Protein AF-A0A9P5NEJ3-F1 (afdb_monomer_lite)

Foldseek 3Di:
DQAPPAAKFKWDWDFPQDDVPATWIKIFIAGPVLDGPDIDTDSDDPCPPLQFNWDDPVTDGQWGQRPPPRQIWGKDDDPSGDARVPTGGRIGTHRPDD

Secondary structure (DSSP, 8-state):
--STT-SEEE---EEEEEETTEEEEEEEEEETTS-EEEEEEESS-TTTSSSEEEPSSSP-EEEEE-TTT--EEEEE--TT--EETTEE--EEEE----

pLDDT: mean 93.22, std 7.19, range [44.91, 97.88]

Structure (mmCIF, N/CA/C/O backbone):
data_AF-A0A9P5NEJ3-F1
#
_entry.id   AF-A0A9P5NEJ3-F1
#
loop_
_atom_site.group_PDB
_atom_site.id
_atom_site.type_symbol
_atom_site.label_atom_id
_atom_site.label_alt_id
_atom_site.label_comp_id
_atom_site.label_asym_id
_atom_site.label_entity_id
_atom_site.label_seq_id
_atom_site.pdbx_PDB_ins_code
_atom_site.Cartn_x
_atom_site.Cartn_y
_atom_site.Cartn_z
_atom_site.occupancy
_atom_site.B_iso_or_equiv
_atom_site.auth_seq_id
_atom_site.auth_comp_id
_atom_site.auth_asym_id
_atom_site.auth_atom_id
_atom_site.pdbx_PDB_model_num
ATOM 1 N N . SER A 1 1 ? 7.021 -0.737 -16.011 1.00 77.25 1 SER A N 1
ATOM 2 C CA . SER A 1 1 ? 7.547 -1.188 -14.723 1.00 77.25 1 SER A CA 1
ATOM 3 C C . SER A 1 1 ? 7.425 -0.057 -13.732 1.00 77.25 1 SER A C 1
ATOM 5 O O . SER A 1 1 ? 7.838 1.053 -14.057 1.00 77.25 1 SER A O 1
ATOM 7 N N . ILE A 1 2 ? 6.805 -0.321 -12.583 1.00 88.94 2 ILE A N 1
ATOM 8 C CA . ILE A 1 2 ? 6.649 0.651 -11.487 1.00 88.94 2 ILE A CA 1
ATOM 9 C C . ILE A 1 2 ? 7.725 0.518 -10.424 1.00 88.94 2 ILE A C 1
ATOM 11 O O . ILE A 1 2 ? 7.959 1.460 -9.679 1.00 88.94 2 ILE A O 1
ATOM 15 N N . CYS A 1 3 ? 8.352 -0.650 -10.345 1.00 91.44 3 CYS A N 1
ATOM 16 C CA . CYS A 1 3 ? 9.413 -0.947 -9.402 1.00 91.44 3 CYS A CA 1
ATOM 17 C C . CYS A 1 3 ? 10.421 -1.870 -10.096 1.00 91.44 3 CYS A C 1
ATOM 19 O O . CYS A 1 3 ? 10.357 -3.093 -9.926 1.00 91.44 3 CYS A O 1
ATOM 21 N N . PRO A 1 4 ? 11.340 -1.317 -10.908 1.00 89.19 4 PRO A N 1
ATOM 22 C CA . PRO A 1 4 ? 12.286 -2.122 -11.670 1.00 89.19 4 PRO A CA 1
ATOM 23 C C . PRO A 1 4 ? 13.109 -3.052 -10.765 1.00 89.19 4 PRO A C 1
ATOM 25 O O . PRO A 1 4 ? 13.823 -2.599 -9.876 1.00 89.19 4 PRO A O 1
ATOM 28 N N . GLY A 1 5 ? 13.016 -4.367 -10.987 1.00 87.88 5 GLY A N 1
ATOM 29 C CA . GLY A 1 5 ? 13.736 -5.374 -10.191 1.00 87.88 5 GLY A CA 1
ATOM 30 C C . GLY A 1 5 ? 13.045 -5.810 -8.891 1.00 87.88 5 GLY A C 1
ATOM 31 O O . GLY A 1 5 ? 13.665 -6.509 -8.085 1.00 87.88 5 GLY A O 1
ATOM 32 N N . TYR A 1 6 ? 11.780 -5.435 -8.691 1.00 92.56 6 TYR A N 1
ATOM 33 C CA . TYR A 1 6 ? 10.937 -5.856 -7.569 1.00 92.56 6 TYR A CA 1
ATOM 34 C C . TYR A 1 6 ? 9.712 -6.621 -8.072 1.00 92.56 6 TYR A C 1
ATOM 36 O O . TYR A 1 6 ? 9.453 -6.700 -9.271 1.00 92.56 6 TYR A O 1
ATOM 44 N N . ASN A 1 7 ? 8.962 -7.205 -7.139 1.00 94.06 7 ASN A N 1
ATOM 45 C CA . ASN A 1 7 ? 7.745 -7.949 -7.451 1.00 94.06 7 ASN A CA 1
ATOM 46 C C . ASN A 1 7 ? 6.503 -7.059 -7.386 1.00 94.06 7 ASN A C 1
ATOM 48 O O . ASN A 1 7 ? 5.608 -7.210 -8.213 1.00 94.06 7 ASN A O 1
ATOM 52 N N . TYR A 1 8 ? 6.461 -6.151 -6.407 1.00 96.38 8 TYR A N 1
ATOM 53 C CA . TYR A 1 8 ? 5.290 -5.330 -6.119 1.00 96.38 8 TYR A CA 1
ATOM 54 C C . TYR A 1 8 ? 5.669 -3.900 -5.739 1.00 96.38 8 TYR A C 1
ATOM 56 O O . TYR A 1 8 ? 6.793 -3.642 -5.304 1.00 96.38 8 TYR A O 1
ATOM 64 N N . GLY A 1 9 ? 4.707 -2.988 -5.843 1.00 97.06 9 GLY A N 1
ATOM 65 C CA . GLY A 1 9 ? 4.765 -1.644 -5.271 1.00 97.06 9 GLY A CA 1
ATOM 66 C C . GLY A 1 9 ? 3.589 -1.400 -4.328 1.00 97.06 9 GLY A C 1
ATOM 67 O O . GLY A 1 9 ? 2.479 -1.841 -4.609 1.00 97.06 9 GLY A O 1
ATOM 68 N N . ILE A 1 10 ? 3.812 -0.692 -3.219 1.00 97.81 10 ILE A N 1
ATOM 69 C CA . ILE A 1 10 ? 2.733 -0.241 -2.326 1.00 97.81 10 ILE A CA 1
ATOM 70 C C . ILE A 1 10 ? 2.434 1.224 -2.635 1.00 97.81 10 ILE A C 1
ATOM 72 O O . ILE A 1 10 ? 3.337 2.063 -2.581 1.00 97.81 10 ILE A O 1
ATOM 76 N N . GLY A 1 11 ? 1.175 1.526 -2.943 1.00 96.81 11 GLY A N 1
ATOM 77 C CA . GLY A 1 11 ? 0.690 2.885 -3.179 1.00 96.81 11 GLY A CA 1
ATOM 78 C C . GLY A 1 11 ? 0.714 3.772 -1.934 1.00 96.81 11 GLY A C 1
ATOM 79 O O . GLY A 1 11 ? 1.058 3.346 -0.826 1.00 96.81 11 GLY A O 1
ATOM 80 N N . ASN A 1 12 ? 0.364 5.039 -2.111 1.00 95.25 12 ASN A N 1
ATOM 81 C CA . ASN A 1 12 ? 0.153 5.964 -1.006 1.00 95.25 12 ASN A CA 1
ATOM 82 C C . ASN A 1 12 ? -1.208 5.733 -0.339 1.00 95.25 12 ASN A C 1
ATOM 84 O O . ASN A 1 12 ? -2.058 4.989 -0.825 1.00 95.25 12 ASN A O 1
ATOM 88 N N . VAL A 1 13 ? -1.414 6.381 0.810 1.00 95.50 13 VAL A N 1
ATOM 89 C CA . VAL A 1 13 ? -2.714 6.339 1.485 1.00 95.50 13 VAL A CA 1
ATOM 90 C C . VAL A 1 13 ? -3.789 7.006 0.625 1.00 95.50 13 VAL A C 1
ATOM 92 O O . VAL A 1 13 ? -3.658 8.164 0.225 1.00 95.50 13 VAL A O 1
ATOM 95 N N . ILE A 1 14 ? -4.887 6.291 0.401 1.00 96.00 14 ILE A N 1
ATOM 96 C CA . ILE A 1 14 ? -6.093 6.799 -0.246 1.00 96.00 14 ILE A CA 1
ATOM 97 C C . ILE A 1 14 ? -7.167 6.958 0.829 1.00 96.00 14 ILE A C 1
ATOM 99 O O . ILE A 1 14 ? -7.518 6.009 1.528 1.00 96.00 14 ILE A O 1
ATOM 103 N N . ARG A 1 15 ? -7.690 8.175 0.987 1.00 95.38 15 ARG A N 1
ATOM 104 C CA . ARG A 1 15 ? -8.769 8.459 1.94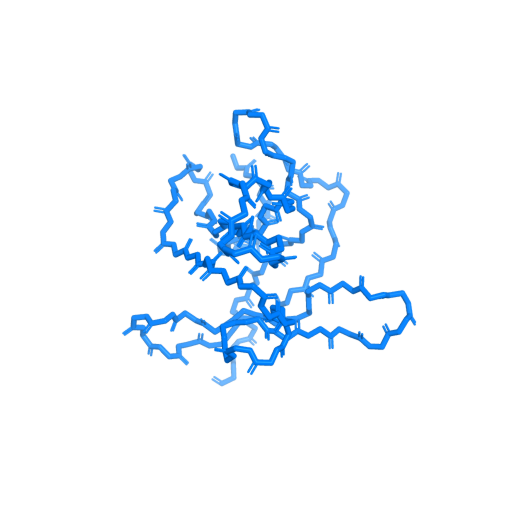2 1.00 95.38 15 ARG A CA 1
ATOM 105 C C . ARG A 1 15 ? -10.111 8.118 1.302 1.00 95.38 15 ARG A C 1
ATOM 107 O O . ARG A 1 15 ? -10.520 8.795 0.366 1.00 95.38 15 ARG A O 1
ATOM 114 N N . GLU A 1 16 ? -10.796 7.106 1.828 1.00 95.00 16 GLU A N 1
ATOM 115 C CA . GLU A 1 16 ? -12.068 6.608 1.272 1.00 95.00 16 GLU A CA 1
ATOM 116 C C . GLU A 1 16 ? -13.306 7.233 1.933 1.00 95.00 16 GLU A C 1
ATOM 118 O O . GLU A 1 16 ? -14.418 7.103 1.432 1.00 95.00 16 GLU A O 1
ATOM 123 N N . GLY A 1 17 ? -13.124 7.924 3.059 1.00 93.81 17 GLY A N 1
ATOM 124 C CA . GLY A 1 17 ? -14.203 8.574 3.803 1.00 93.81 17 GLY A CA 1
ATOM 125 C C . GLY A 1 17 ? -14.112 8.275 5.291 1.00 93.81 17 GLY A C 1
ATOM 126 O O . GLY A 1 17 ? -13.019 8.094 5.824 1.00 93.81 17 GLY A O 1
ATOM 127 N N . THR A 1 18 ? -15.249 8.218 5.975 1.00 95.12 18 THR A N 1
ATOM 128 C CA . THR A 1 18 ? -15.301 7.919 7.408 1.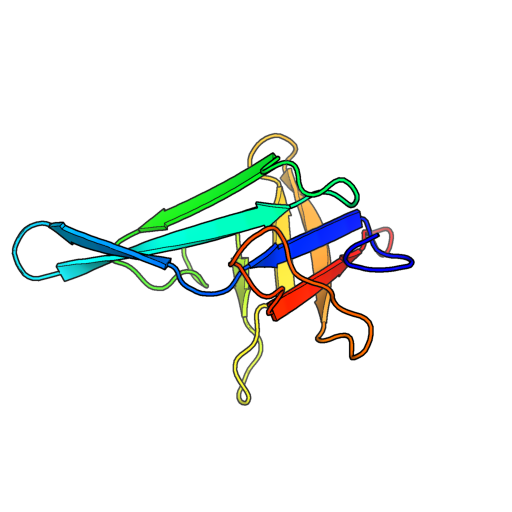00 95.12 18 THR A CA 1
ATOM 129 C C . THR A 1 18 ? -16.285 6.797 7.705 1.00 95.12 18 THR A C 1
ATOM 131 O O . THR A 1 18 ? -17.305 6.648 7.034 1.00 95.12 18 THR A O 1
ATOM 134 N N . THR A 1 19 ? -15.986 6.010 8.735 1.00 91.81 19 THR A N 1
ATOM 135 C CA . THR A 1 19 ? -16.943 5.085 9.352 1.00 91.81 19 THR A CA 1
ATOM 136 C C . THR A 1 19 ? -17.146 5.513 10.800 1.00 91.81 19 THR A C 1
ATOM 138 O O . THR A 1 19 ? -16.219 5.525 11.614 1.00 91.81 19 THR A O 1
ATOM 141 N N . GLY A 1 20 ? -18.347 6.014 11.099 1.00 91.38 20 GLY A N 1
ATOM 142 C CA . GLY A 1 20 ? -18.577 6.797 12.311 1.00 91.38 20 GLY A CA 1
ATOM 143 C C . GLY A 1 20 ? -17.618 7.992 12.386 1.00 91.38 20 GLY A C 1
ATOM 144 O O . GLY A 1 20 ? -17.594 8.830 11.485 1.00 91.38 20 GLY A O 1
ATOM 145 N N . ASN A 1 21 ? -16.807 8.035 13.446 1.00 92.56 21 ASN A N 1
ATOM 146 C CA . ASN A 1 21 ? -15.834 9.105 13.693 1.00 92.56 21 ASN A CA 1
ATOM 147 C C . ASN A 1 21 ? -14.404 8.760 13.231 1.00 92.56 21 ASN A C 1
ATOM 149 O O . ASN A 1 21 ? -13.499 9.569 13.427 1.00 92.56 21 ASN A O 1
ATOM 153 N N . ALA A 1 22 ? -14.176 7.572 12.663 1.00 93.88 22 ALA A N 1
ATOM 154 C CA . ALA A 1 22 ? -12.850 7.124 12.245 1.00 93.88 22 ALA A CA 1
ATOM 155 C C . ALA A 1 22 ? -12.636 7.332 10.739 1.00 93.88 22 ALA A C 1
ATOM 157 O O . ALA A 1 22 ? -13.536 7.081 9.933 1.00 93.88 22 ALA A O 1
ATOM 158 N N . GLN A 1 23 ? -11.434 7.772 10.356 1.00 96.12 23 GLN A N 1
ATOM 159 C CA . GLN A 1 23 ? -11.030 7.886 8.954 1.00 96.12 23 GLN A CA 1
ATOM 160 C C . GLN A 1 23 ? -10.789 6.491 8.375 1.00 96.12 23 GLN A C 1
ATOM 162 O O . GLN A 1 23 ? -9.951 5.748 8.878 1.00 96.12 23 GLN A O 1
ATOM 167 N N . LEU A 1 24 ? -11.478 6.170 7.284 1.00 96.81 24 LEU A N 1
ATOM 168 C CA . LEU A 1 24 ? -11.252 4.951 6.522 1.00 96.81 24 LEU A CA 1
ATOM 169 C C . LEU A 1 24 ? -10.164 5.207 5.475 1.00 96.81 24 LEU A C 1
ATOM 171 O O . LEU A 1 24 ? -10.287 6.117 4.645 1.00 96.81 24 LEU A O 1
ATOM 175 N N . ASN A 1 25 ? -9.092 4.425 5.532 1.00 97.12 25 ASN A N 1
ATOM 176 C CA . ASN A 1 25 ? -7.937 4.557 4.654 1.00 97.12 25 ASN A CA 1
ATOM 177 C C . ASN A 1 25 ? -7.722 3.269 3.861 1.00 97.12 25 ASN A C 1
ATOM 179 O O . ASN A 1 25 ? -7.837 2.172 4.411 1.00 97.12 25 ASN A O 1
ATOM 183 N N . ARG A 1 26 ? -7.378 3.415 2.578 1.00 96.62 26 ARG A N 1
ATOM 184 C CA . ARG A 1 26 ? -6.972 2.321 1.697 1.00 96.62 26 ARG A CA 1
ATOM 185 C C . ARG A 1 26 ? -5.508 2.453 1.297 1.00 96.62 26 ARG A C 1
ATOM 187 O O . ARG A 1 26 ? -5.044 3.550 0.998 1.00 96.62 26 ARG A O 1
ATOM 194 N N . TRP A 1 27 ? -4.826 1.322 1.206 1.00 97.69 27 TRP A N 1
ATOM 195 C CA . TRP A 1 27 ? -3.548 1.174 0.515 1.00 97.69 27 TRP A CA 1
ATOM 196 C C . TRP A 1 27 ? -3.663 0.033 -0.483 1.00 97.69 27 TRP A C 1
ATOM 198 O O . TRP A 1 27 ? -4.156 -1.040 -0.140 1.00 97.69 27 TRP A O 1
ATOM 208 N N . ASN A 1 28 ? -3.195 0.266 -1.702 1.00 97.88 28 ASN A N 1
ATOM 209 C CA . ASN A 1 28 ? -3.182 -0.738 -2.757 1.00 97.88 28 ASN A CA 1
ATOM 210 C C . ASN A 1 28 ? -1.777 -1.325 -2.910 1.00 97.88 28 ASN A C 1
ATOM 212 O O . ASN A 1 28 ? -0.777 -0.612 -2.784 1.00 97.88 28 ASN A O 1
ATOM 216 N N . VAL A 1 29 ? -1.714 -2.613 -3.233 1.00 97.69 29 VAL A N 1
ATOM 217 C CA . VAL A 1 29 ? -0.498 -3.290 -3.679 1.00 97.69 29 VAL A CA 1
ATOM 218 C C . VAL A 1 29 ? -0.634 -3.564 -5.167 1.00 97.69 29 VAL A C 1
ATOM 220 O O . VAL A 1 29 ? -1.612 -4.169 -5.608 1.00 97.69 29 VAL A O 1
ATOM 223 N N . TYR A 1 30 ? 0.354 -3.118 -5.932 1.00 97.62 30 TYR A N 1
ATOM 224 C CA . TYR A 1 30 ? 0.384 -3.224 -7.381 1.00 97.62 30 TYR A CA 1
ATOM 225 C C . TYR A 1 30 ? 1.440 -4.222 -7.838 1.00 97.62 30 TYR A C 1
ATOM 227 O O . TYR A 1 30 ? 2.524 -4.292 -7.255 1.00 97.62 30 TYR A O 1
ATOM 235 N N . ASP A 1 31 ? 1.148 -4.959 -8.906 1.00 94.31 31 ASP A N 1
ATOM 236 C CA . ASP A 1 31 ? 2.176 -5.649 -9.687 1.00 94.31 31 ASP A CA 1
ATOM 237 C C . ASP A 1 31 ? 2.901 -4.688 -10.649 1.00 94.31 31 ASP A C 1
ATOM 239 O O . ASP A 1 31 ? 2.557 -3.511 -10.778 1.00 94.31 31 ASP A O 1
ATOM 243 N N . ASP A 1 32 ? 3.908 -5.193 -11.367 1.00 89.56 32 ASP A N 1
ATOM 244 C CA . ASP A 1 32 ? 4.708 -4.366 -12.279 1.00 89.56 32 ASP A CA 1
ATOM 245 C C . ASP A 1 32 ? 3.928 -3.806 -13.492 1.00 89.56 32 ASP A C 1
ATOM 247 O O . ASP A 1 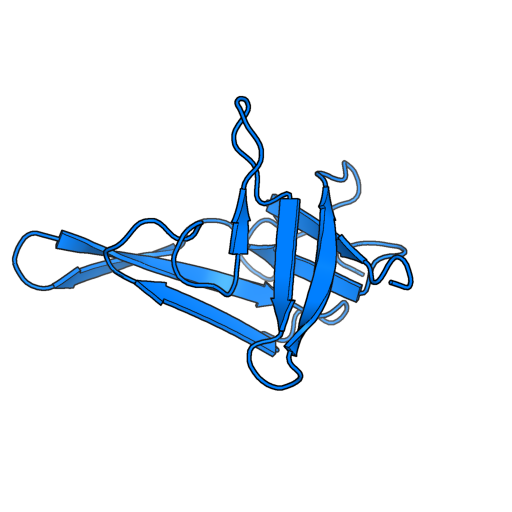32 ? 4.406 -2.902 -14.187 1.00 89.56 32 ASP A O 1
ATOM 251 N N . SER A 1 33 ? 2.719 -4.327 -13.728 1.00 91.44 33 SER A N 1
ATOM 252 C CA . SER A 1 33 ? 1.789 -3.906 -14.781 1.00 91.44 33 SER A CA 1
ATOM 253 C C . SER A 1 33 ? 0.709 -2.942 -14.273 1.00 91.44 33 SER A C 1
ATOM 255 O O . SER A 1 33 ? -0.232 -2.650 -15.008 1.00 91.44 33 SER A O 1
ATOM 257 N N . CYS A 1 34 ? 0.845 -2.417 -13.050 1.00 93.88 34 CYS A N 1
ATOM 258 C CA . CYS A 1 34 ? -0.137 -1.553 -12.391 1.00 93.88 34 CYS A CA 1
ATOM 259 C C . CYS A 1 34 ? -1.500 -2.198 -12.111 1.00 93.88 34 CYS A C 1
ATOM 261 O O . CYS A 1 34 ? -2.480 -1.485 -11.875 1.00 93.88 34 CYS A O 1
ATOM 263 N N . ASN A 1 35 ? -1.586 -3.527 -12.066 1.00 95.75 35 ASN A N 1
ATOM 264 C CA . ASN A 1 35 ? -2.792 -4.179 -11.572 1.00 95.75 35 ASN A CA 1
ATOM 265 C C . ASN A 1 35 ? -2.785 -4.156 -10.046 1.00 95.75 35 ASN A C 1
ATOM 267 O O . ASN A 1 35 ? -1.776 -4.490 -9.428 1.00 95.75 35 ASN A O 1
ATOM 271 N N . ILE A 1 36 ? -3.919 -3.806 -9.438 1.00 96.81 36 ILE A N 1
ATOM 272 C CA . ILE A 1 36 ? -4.114 -3.981 -7.996 1.00 96.81 36 ILE A CA 1
ATOM 273 C C . ILE A 1 36 ? -4.255 -5.480 -7.737 1.00 96.81 36 ILE A C 1
ATOM 275 O O . ILE A 1 36 ? -5.197 -6.107 -8.221 1.00 96.81 36 ILE A O 1
ATOM 279 N N . VAL A 1 37 ? -3.314 -6.045 -6.990 1.00 96.88 37 VAL A N 1
ATOM 280 C CA . VAL A 1 37 ? -3.251 -7.485 -6.693 1.00 96.88 37 VAL A CA 1
ATOM 281 C C . VAL A 1 37 ? -3.564 -7.807 -5.237 1.00 96.88 37 VAL A C 1
ATOM 283 O O . VAL A 1 37 ? -3.901 -8.944 -4.930 1.00 96.88 37 VAL A O 1
ATOM 286 N N . ASP A 1 38 ? -3.452 -6.821 -4.351 1.00 97.38 38 ASP A N 1
ATOM 287 C CA . ASP A 1 38 ? -3.788 -6.924 -2.931 1.00 97.38 38 ASP A CA 1
ATOM 288 C C . ASP A 1 38 ? -4.023 -5.512 -2.368 1.00 97.38 38 ASP A C 1
ATOM 290 O O . ASP A 1 38 ? -3.830 -4.506 -3.063 1.00 97.38 38 ASP A O 1
ATOM 294 N N . GLY A 1 39 ? -4.425 -5.406 -1.108 1.00 96.44 39 GLY A N 1
ATOM 295 C CA . GLY A 1 39 ? -4.583 -4.121 -0.448 1.00 96.44 39 GLY A CA 1
ATOM 296 C C . GLY A 1 39 ? -5.159 -4.224 0.953 1.00 96.44 39 GLY A C 1
ATOM 297 O O . GLY A 1 39 ? -5.598 -5.276 1.407 1.00 96.44 39 GLY A O 1
ATOM 298 N N . LEU A 1 40 ? -5.177 -3.085 1.636 1.00 97.44 40 LEU A N 1
ATOM 299 C CA . LEU A 1 40 ? -5.737 -2.950 2.972 1.00 97.44 40 LEU A CA 1
ATOM 300 C C . LEU A 1 40 ? -6.718 -1.791 2.996 1.00 97.44 40 LEU A C 1
ATOM 302 O O . LEU A 1 40 ? -6.360 -0.687 2.597 1.00 97.44 40 LEU A O 1
ATOM 306 N N . LEU A 1 41 ? -7.916 -2.035 3.517 1.00 96.81 41 LEU A N 1
ATOM 307 C CA . LEU A 1 41 ? -8.905 -1.018 3.849 1.00 96.81 41 LEU A CA 1
ATOM 308 C C . LEU A 1 41 ? -9.163 -1.099 5.354 1.00 96.81 41 LEU A C 1
ATOM 310 O O . LEU A 1 41 ? -9.700 -2.098 5.822 1.00 96.81 41 LEU A O 1
ATOM 314 N N . THR A 1 42 ? -8.762 -0.082 6.113 1.00 96.44 42 THR A N 1
ATOM 315 C CA . THR A 1 42 ? -8.863 -0.114 7.579 1.00 96.44 42 THR A CA 1
ATOM 316 C C . THR A 1 42 ? -9.046 1.283 8.174 1.00 96.44 42 THR A C 1
ATOM 318 O O . THR A 1 42 ? -8.722 2.299 7.549 1.00 96.44 42 THR A O 1
ATOM 321 N N . THR A 1 43 ? -9.588 1.329 9.389 1.00 96.81 43 THR A N 1
ATOM 322 C CA . THR A 1 43 ? -9.564 2.504 10.276 1.00 96.81 43 THR A CA 1
ATOM 323 C C . THR A 1 43 ? -8.367 2.505 11.215 1.00 96.81 43 THR A C 1
ATOM 325 O O . THR A 1 43 ? -8.095 3.520 11.854 1.00 96.81 43 THR A O 1
ATOM 328 N N . GLU A 1 44 ? -7.667 1.376 11.303 1.00 95.62 44 GLU A N 1
ATOM 329 C CA . GLU A 1 44 ? -6.606 1.129 12.268 1.00 95.62 44 GLU A CA 1
ATOM 330 C C . GLU A 1 44 ? -5.217 1.420 11.686 1.00 95.62 44 GLU A C 1
ATOM 332 O O . GLU A 1 44 ? -5.051 1.914 10.566 1.00 95.62 44 GLU A O 1
ATOM 337 N N . ASN A 1 45 ? -4.182 1.133 12.477 1.00 93.75 45 ASN A N 1
ATOM 338 C CA . ASN A 1 45 ? -2.804 1.267 12.035 1.00 93.75 45 ASN A CA 1
ATOM 339 C C . ASN A 1 45 ? -2.466 0.185 10.986 1.00 93.75 45 ASN A C 1
ATOM 341 O O . ASN A 1 45 ? -2.422 -0.996 11.332 1.00 93.75 45 ASN A O 1
ATOM 345 N N . PRO A 1 46 ? -2.120 0.553 9.737 1.00 95.12 46 PRO A N 1
ATOM 346 C CA . PRO A 1 46 ? -1.848 -0.422 8.681 1.00 95.12 46 PRO A CA 1
ATOM 347 C C . PRO A 1 46 ? -0.672 -1.361 8.993 1.00 95.12 46 PRO A C 1
ATOM 349 O O . PRO A 1 46 ? -0.600 -2.463 8.456 1.00 95.12 46 PRO A O 1
ATOM 352 N N . CYS A 1 47 ? 0.237 -0.953 9.882 1.00 95.00 47 CYS A N 1
ATOM 353 C CA . CYS A 1 47 ? 1.412 -1.723 10.287 1.00 95.00 47 CYS A CA 1
ATOM 354 C C . CYS A 1 47 ? 1.093 -2.914 11.211 1.00 95.00 47 CYS A C 1
ATOM 356 O O . CYS A 1 47 ? 1.978 -3.730 11.476 1.00 95.00 47 CYS A O 1
ATOM 358 N N . THR A 1 48 ? -0.124 -2.984 11.767 1.00 93.38 48 THR A N 1
ATOM 359 C CA . THR A 1 48 ? -0.530 -4.016 12.739 1.00 93.38 48 THR A CA 1
ATOM 360 C C . THR A 1 48 ? -1.600 -4.970 12.214 1.00 93.38 48 THR A C 1
ATOM 362 O O . THR A 1 48 ? -1.870 -5.976 12.858 1.00 93.38 48 THR A O 1
ATOM 365 N N . GLU A 1 49 ? -2.140 -4.719 11.020 1.00 94.00 49 GLU A N 1
ATOM 366 C CA . GLU A 1 49 ? -3.209 -5.521 10.396 1.00 94.00 49 GLU A CA 1
ATOM 367 C C . GLU A 1 49 ? -2.691 -6.815 9.727 1.00 94.00 49 GLU A C 1
ATOM 369 O O . GLU A 1 49 ? -3.445 -7.555 9.104 1.00 94.00 49 GLU A O 1
ATOM 374 N N . GLY A 1 50 ? -1.385 -7.097 9.813 1.00 90.38 50 GLY A N 1
ATOM 375 C CA . GLY A 1 50 ? -0.761 -8.338 9.331 1.00 90.38 50 GLY A CA 1
ATOM 376 C C . GLY A 1 50 ? -0.280 -8.315 7.875 1.00 90.38 50 GLY A C 1
ATOM 377 O O . GLY A 1 50 ? 0.683 -9.015 7.548 1.00 90.38 50 GLY A O 1
ATOM 378 N N . ILE A 1 51 ? -0.868 -7.466 7.028 1.00 96.31 51 ILE A N 1
ATOM 379 C CA . ILE A 1 51 ? -0.470 -7.309 5.618 1.00 96.31 51 ILE A CA 1
ATOM 380 C C . ILE A 1 51 ? 0.780 -6.438 5.447 1.00 96.31 51 ILE A C 1
ATOM 382 O O . ILE A 1 51 ? 1.675 -6.796 4.685 1.00 96.31 51 ILE A O 1
ATOM 386 N N . PHE A 1 52 ? 0.899 -5.334 6.188 1.00 97.19 52 PHE A N 1
ATOM 387 C CA . PHE A 1 52 ? 2.074 -4.467 6.126 1.00 97.19 52 PHE A CA 1
ATOM 388 C C . PHE A 1 52 ? 2.888 -4.538 7.413 1.00 97.19 52 PHE A C 1
ATOM 390 O O . PHE A 1 52 ? 2.354 -4.665 8.512 1.00 97.19 52 PHE A O 1
ATOM 397 N N . GLY A 1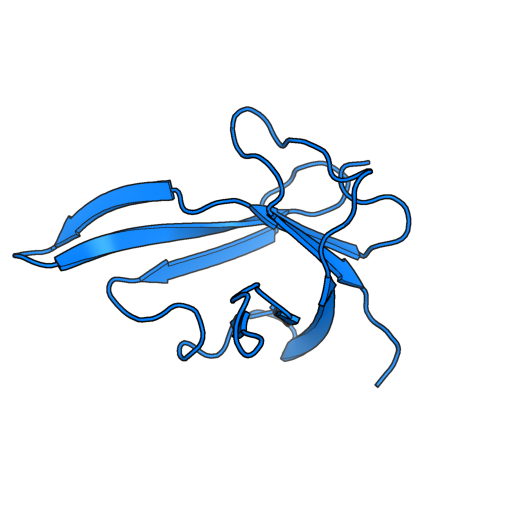 53 ? 4.207 -4.454 7.269 1.00 96.19 53 GLY A N 1
ATOM 398 C CA . GLY A 1 53 ? 5.121 -4.128 8.357 1.00 96.19 53 GLY A CA 1
ATOM 399 C C . GLY A 1 53 ? 5.722 -2.751 8.127 1.00 96.19 53 GLY A C 1
ATOM 400 O O . GLY A 1 53 ? 5.886 -2.325 6.980 1.00 96.19 53 GLY A O 1
ATOM 401 N N . CYS A 1 54 ? 6.052 -2.065 9.218 1.00 95.88 54 CYS A N 1
ATOM 402 C CA . CYS A 1 54 ? 6.629 -0.730 9.169 1.00 95.88 54 CYS A CA 1
ATOM 403 C C . CYS A 1 54 ? 7.987 -0.664 9.863 1.00 95.88 54 CYS A C 1
ATOM 405 O O . CYS A 1 54 ? 8.232 -1.353 10.857 1.00 95.88 54 CYS A O 1
ATOM 407 N N . SER A 1 55 ? 8.871 0.183 9.341 1.00 95.06 55 SER A N 1
ATOM 408 C CA . SER A 1 55 ? 10.147 0.494 9.980 1.00 95.06 55 SER A CA 1
ATOM 409 C C . SER A 1 55 ? 9.961 1.405 11.201 1.00 95.06 55 SER A C 1
ATOM 411 O O . SER A 1 55 ? 8.962 2.125 11.303 1.00 95.06 55 SER A O 1
ATOM 413 N N . PRO A 1 56 ? 10.958 1.458 12.103 1.00 92.75 56 PRO A N 1
ATOM 414 C CA . PRO A 1 56 ? 11.138 2.610 12.980 1.00 92.75 56 PRO A CA 1
ATOM 415 C C . PRO A 1 56 ? 11.271 3.918 12.174 1.00 92.75 56 PRO A C 1
ATOM 417 O O . PRO A 1 56 ? 11.524 3.864 10.967 1.00 92.75 56 PRO A O 1
ATOM 420 N N . PRO A 1 57 ? 11.147 5.094 12.819 1.00 91.75 57 PRO A N 1
ATOM 421 C CA . PRO A 1 57 ? 11.313 6.388 12.160 1.00 91.75 57 PRO A CA 1
ATOM 422 C C . PRO A 1 57 ? 12.616 6.499 11.333 1.00 91.75 57 PRO A C 1
ATOM 424 O O . PRO A 1 57 ? 13.677 6.155 11.857 1.00 91.75 57 PRO A O 1
ATOM 427 N N . PRO A 1 58 ? 12.568 7.017 10.085 1.00 88.50 58 PRO A N 1
ATOM 428 C CA . PRO A 1 58 ? 11.372 7.452 9.357 1.00 88.50 58 PRO A CA 1
ATOM 429 C C . PRO A 1 58 ? 10.469 6.263 8.992 1.00 88.50 58 PRO A C 1
ATOM 431 O O . PRO A 1 58 ? 10.932 5.268 8.441 1.00 88.50 58 PRO A O 1
ATOM 434 N N . ILE A 1 59 ? 9.179 6.367 9.329 1.00 92.00 59 ILE A N 1
ATOM 435 C CA . ILE A 1 59 ? 8.229 5.259 9.185 1.00 92.00 59 ILE A CA 1
ATOM 436 C C . ILE A 1 59 ? 7.927 5.064 7.701 1.00 92.00 59 ILE A C 1
ATOM 438 O O . ILE A 1 59 ? 7.337 5.936 7.064 1.00 92.00 59 ILE A O 1
ATOM 442 N N . ILE A 1 60 ? 8.306 3.904 7.178 1.00 95.12 60 ILE A N 1
ATOM 443 C CA . ILE A 1 60 ? 7.935 3.418 5.849 1.00 95.12 60 ILE A CA 1
ATOM 444 C C . ILE A 1 60 ? 7.377 2.004 5.965 1.00 95.12 60 ILE A C 1
ATOM 446 O O . ILE A 1 60 ? 7.660 1.301 6.937 1.00 95.12 60 ILE A O 1
ATOM 450 N N . PHE A 1 61 ? 6.646 1.551 4.948 1.00 97.06 61 PHE A N 1
ATOM 451 C CA . PHE A 1 61 ? 6.348 0.130 4.813 1.00 97.06 61 PHE A CA 1
ATOM 452 C C . PHE A 1 61 ? 7.636 -0.621 4.459 1.00 97.06 61 PHE A C 1
ATOM 454 O O . PHE A 1 61 ? 8.208 -0.421 3.390 1.00 97.06 61 PHE A O 1
ATOM 461 N N . ASN A 1 62 ? 8.114 -1.468 5.368 1.00 96.50 62 ASN A N 1
ATOM 462 C CA . ASN A 1 62 ? 9.331 -2.264 5.181 1.00 96.50 62 ASN A CA 1
ATOM 463 C C . ASN A 1 62 ? 9.037 -3.743 4.898 1.00 96.50 62 ASN A C 1
ATOM 465 O O . ASN A 1 62 ? 9.953 -4.506 4.591 1.00 96.50 62 ASN A O 1
ATOM 469 N N . ARG A 1 63 ? 7.768 -4.149 4.985 1.00 96.56 63 ARG A N 1
ATOM 470 C CA . ARG A 1 63 ? 7.326 -5.513 4.714 1.00 96.56 63 ARG A CA 1
ATOM 471 C C . ARG A 1 63 ? 5.935 -5.518 4.102 1.00 96.56 63 ARG A C 1
ATOM 473 O O . ARG A 1 63 ? 5.067 -4.768 4.541 1.00 96.56 63 ARG A O 1
ATOM 480 N N . TYR A 1 64 ? 5.729 -6.431 3.167 1.00 97.00 64 TYR A N 1
ATOM 481 C CA . TYR A 1 64 ? 4.424 -6.816 2.650 1.00 97.00 64 TYR A CA 1
ATOM 482 C C . TYR A 1 64 ? 4.262 -8.330 2.784 1.00 97.00 64 TYR A C 1
ATOM 484 O O . TYR A 1 64 ? 5.132 -9.085 2.355 1.00 97.00 64 TYR A O 1
ATOM 492 N N . THR A 1 65 ? 3.166 -8.767 3.391 1.00 96.88 65 THR A N 1
ATOM 493 C CA . THR A 1 65 ? 2.736 -10.163 3.448 1.00 96.88 65 THR A CA 1
ATOM 494 C C . THR A 1 65 ? 1.561 -10.316 2.496 1.00 96.88 65 THR A C 1
ATOM 496 O O . THR A 1 65 ? 0.519 -9.713 2.726 1.00 96.88 65 THR A O 1
ATOM 499 N N . ASN A 1 66 ? 1.709 -11.112 1.442 1.00 95.50 66 ASN A N 1
ATOM 500 C CA . ASN A 1 66 ? 0.624 -11.361 0.498 1.00 95.50 66 ASN A CA 1
ATOM 501 C C . ASN A 1 66 ? -0.539 -12.069 1.207 1.00 95.50 66 ASN A C 1
ATOM 503 O O . ASN A 1 66 ? -0.350 -13.155 1.759 1.00 95.50 66 ASN A O 1
ATOM 507 N N . SER A 1 67 ? -1.730 -11.469 1.189 1.00 95.25 67 SER A N 1
ATOM 508 C CA . SER A 1 67 ? -2.886 -11.954 1.953 1.00 95.25 67 SER A CA 1
ATOM 509 C C . SER A 1 67 ? -3.442 -13.289 1.440 1.00 95.25 67 SER A C 1
ATOM 511 O O . SER A 1 67 ? -4.067 -14.032 2.197 1.00 95.25 67 SER A O 1
ATOM 513 N N . PHE A 1 68 ? -3.164 -13.637 0.181 1.00 94.00 68 PHE A N 1
ATOM 514 C CA . PHE A 1 68 ? -3.626 -14.869 -0.459 1.00 94.00 68 PHE A CA 1
ATOM 515 C C . PHE A 1 68 ? -2.650 -16.033 -0.282 1.00 94.00 68 PHE A C 1
ATOM 517 O O . PHE A 1 68 ? -3.073 -17.178 -0.133 1.00 94.00 68 PHE A O 1
ATOM 524 N N . THR A 1 69 ? -1.343 -15.761 -0.338 1.00 93.88 69 THR A N 1
ATOM 525 C CA . THR A 1 69 ? -0.302 -16.806 -0.337 1.00 93.88 69 THR A CA 1
ATOM 526 C C . THR A 1 69 ? 0.486 -16.891 0.966 1.00 93.88 69 THR A C 1
ATOM 528 O O . THR A 1 69 ? 1.172 -17.884 1.195 1.00 93.88 69 THR A O 1
ATOM 531 N N . GLY A 1 70 ? 0.426 -15.860 1.810 1.00 93.19 70 GLY A N 1
ATOM 532 C CA . GLY A 1 70 ? 1.230 -15.743 3.027 1.00 93.19 70 GLY A CA 1
ATOM 533 C C . GLY A 1 70 ? 2.717 -15.465 2.781 1.00 93.19 70 GLY A C 1
ATOM 534 O O . GLY A 1 70 ? 3.483 -15.389 3.739 1.00 93.19 70 GLY A O 1
ATOM 535 N N . LEU A 1 71 ? 3.147 -15.307 1.523 1.00 94.44 71 LEU A N 1
ATOM 536 C CA . LEU A 1 71 ? 4.536 -14.993 1.192 1.00 94.44 71 LEU A CA 1
ATOM 537 C C . LEU A 1 71 ? 4.910 -13.588 1.668 1.00 94.44 71 LEU A C 1
ATOM 539 O O . LEU A 1 71 ? 4.117 -12.651 1.565 1.00 94.44 71 LEU A O 1
ATOM 543 N N . ILE A 1 72 ? 6.142 -13.443 2.150 1.00 94.81 72 ILE A N 1
ATOM 544 C CA . ILE A 1 72 ? 6.656 -12.201 2.728 1.00 94.81 72 ILE A CA 1
ATOM 545 C C . ILE A 1 72 ? 7.672 -11.565 1.779 1.00 94.81 72 ILE A C 1
ATOM 547 O O . ILE A 1 72 ? 8.577 -12.224 1.272 1.00 94.81 72 ILE A O 1
ATOM 551 N N . TYR A 1 73 ? 7.535 -10.258 1.583 1.00 95.94 73 TYR A N 1
ATOM 552 C CA . TYR A 1 73 ? 8.359 -9.436 0.709 1.00 95.94 73 TYR A CA 1
ATOM 553 C C . TYR A 1 73 ? 8.981 -8.301 1.519 1.00 95.94 73 TYR A C 1
ATOM 555 O O . TYR A 1 73 ? 8.292 -7.615 2.280 1.00 95.94 73 TYR A O 1
ATOM 563 N N . SER A 1 74 ? 10.278 -8.081 1.328 1.00 96.00 74 SER A N 1
ATOM 564 C CA . SER A 1 74 ? 11.002 -6.950 1.908 1.00 96.00 74 SER A CA 1
ATOM 565 C C . SER A 1 74 ? 10.744 -5.705 1.072 1.00 96.00 74 SER A C 1
ATOM 567 O O . SER A 1 74 ? 10.924 -5.737 -0.148 1.00 96.00 74 SER A O 1
ATOM 569 N N . CYS A 1 75 ? 10.362 -4.606 1.718 1.00 96.06 75 CYS A N 1
ATOM 570 C CA . CYS A 1 75 ? 10.033 -3.352 1.048 1.00 96.06 75 CYS A CA 1
ATOM 571 C C . CYS A 1 75 ? 11.030 -2.241 1.389 1.00 96.06 75 CYS A C 1
ATOM 573 O O . CYS A 1 75 ? 11.538 -2.158 2.508 1.00 96.06 75 CYS A O 1
ATOM 575 N N . ARG A 1 76 ? 11.309 -1.374 0.415 1.00 95.19 76 ARG A N 1
ATOM 576 C CA . ARG A 1 76 ? 12.180 -0.199 0.563 1.00 95.19 76 ARG A CA 1
ATOM 577 C C . ARG A 1 76 ? 11.764 0.900 -0.407 1.00 95.19 76 ARG A C 1
ATOM 579 O O . ARG A 1 76 ? 11.162 0.620 -1.441 1.00 95.19 76 ARG A O 1
ATOM 586 N N . THR A 1 77 ? 12.084 2.146 -0.079 1.00 94.44 77 THR A N 1
ATOM 587 C CA . THR A 1 77 ? 11.935 3.263 -1.020 1.00 94.44 77 THR A CA 1
ATOM 588 C C . THR A 1 77 ? 12.852 3.050 -2.216 1.00 94.44 77 THR A C 1
ATOM 590 O O . THR A 1 77 ? 14.000 2.637 -2.035 1.00 94.44 77 THR A O 1
ATOM 593 N N . ASP A 1 78 ? 12.379 3.381 -3.411 1.00 91.25 78 ASP A N 1
ATOM 594 C CA . ASP A 1 78 ? 13.176 3.306 -4.630 1.00 91.25 78 ASP A CA 1
ATOM 595 C C . ASP A 1 78 ? 13.010 4.605 -5.433 1.00 91.25 78 ASP A C 1
ATOM 597 O O . ASP A 1 78 ? 11.877 4.988 -5.711 1.00 91.25 78 ASP A O 1
ATOM 601 N N . PRO A 1 79 ? 14.093 5.315 -5.797 1.00 89.56 79 PRO A N 1
ATOM 602 C CA . PRO A 1 79 ? 13.994 6.542 -6.588 1.00 89.56 79 PRO A CA 1
ATOM 603 C C . PRO A 1 79 ? 13.508 6.302 -8.024 1.00 89.56 79 PRO A C 1
ATOM 605 O O . PRO A 1 79 ? 13.111 7.252 -8.692 1.00 89.56 79 PRO A O 1
ATOM 608 N N . ALA A 1 80 ? 13.552 5.058 -8.506 1.00 90.19 80 ALA A N 1
ATOM 609 C CA . ALA A 1 80 ? 12.965 4.655 -9.775 1.00 90.19 80 ALA A CA 1
ATOM 610 C C . ALA A 1 80 ? 11.509 4.178 -9.622 1.00 90.19 80 ALA A C 1
ATOM 612 O O . ALA A 1 80 ? 10.962 3.621 -10.579 1.00 90.19 80 ALA A O 1
ATOM 613 N N . SER A 1 81 ? 10.882 4.363 -8.448 1.00 91.62 81 SER A N 1
ATOM 614 C CA . SER A 1 81 ? 9.472 4.030 -8.273 1.00 91.62 81 SER A CA 1
ATOM 615 C C . SER A 1 81 ? 8.588 4.905 -9.164 1.00 91.62 81 SER A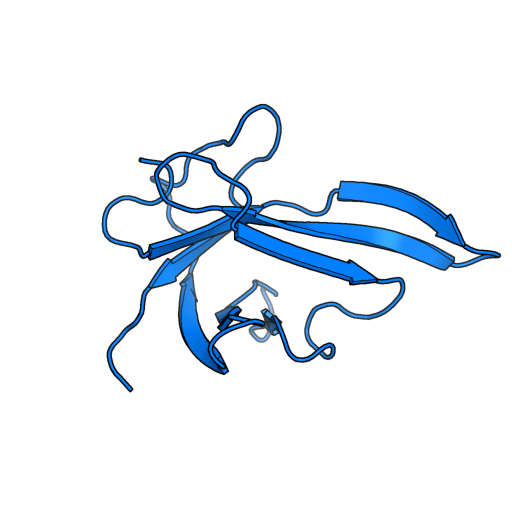 C 1
ATOM 617 O O . SER A 1 81 ? 8.820 6.100 -9.360 1.00 91.62 81 SER A O 1
ATOM 619 N N . GLY A 1 82 ? 7.584 4.271 -9.760 1.00 93.00 82 GLY A N 1
ATOM 620 C CA . GLY A 1 82 ? 6.645 4.908 -10.670 1.00 93.00 82 GLY A CA 1
ATOM 621 C C . GLY A 1 82 ? 5.335 5.323 -10.003 1.00 93.00 82 GLY A C 1
ATOM 622 O O . GLY A 1 82 ? 5.198 5.425 -8.783 1.00 93.00 82 GLY A O 1
ATOM 623 N N . THR A 1 83 ? 4.336 5.521 -10.852 1.00 94.44 83 THR A N 1
ATOM 624 C CA . THR A 1 83 ? 2.948 5.811 -10.493 1.00 94.44 83 THR A CA 1
ATOM 625 C C . THR A 1 83 ? 2.015 4.839 -11.205 1.00 94.44 83 THR A C 1
ATOM 627 O O . THR A 1 83 ? 2.238 4.494 -12.366 1.00 94.44 83 THR A O 1
ATOM 630 N N . CYS A 1 84 ? 0.937 4.438 -10.533 1.00 93.12 84 CYS A N 1
ATOM 631 C CA . CYS A 1 84 ? -0.184 3.729 -11.145 1.00 93.12 84 CYS A CA 1
ATOM 632 C C . CYS A 1 84 ? -1.402 4.648 -11.197 1.00 93.12 84 CYS A C 1
ATOM 634 O O . CYS A 1 84 ? -2.097 4.865 -10.203 1.00 93.12 84 CYS A O 1
ATOM 636 N N . GLY A 1 85 ? -1.645 5.239 -12.371 1.00 90.06 85 GLY A N 1
ATOM 637 C CA . GLY A 1 85 ? -2.635 6.303 -12.521 1.00 90.06 85 GLY A CA 1
ATOM 638 C C . GLY A 1 85 ? -2.255 7.514 -11.667 1.00 90.06 85 GLY A C 1
ATOM 639 O O . GLY A 1 85 ? -1.228 8.142 -11.912 1.00 90.06 85 GLY A O 1
ATOM 640 N N . ASN A 1 86 ? -3.072 7.816 -10.656 1.00 90.94 86 ASN A N 1
ATOM 641 C CA . ASN A 1 86 ? -2.840 8.920 -9.716 1.00 90.94 86 ASN A CA 1
ATOM 642 C C . ASN A 1 86 ? -2.154 8.480 -8.411 1.00 90.94 86 ASN A C 1
ATOM 644 O O . ASN A 1 86 ? -1.878 9.322 -7.559 1.00 90.94 86 ASN A O 1
ATOM 648 N N . ASP A 1 87 ? -1.915 7.180 -8.230 1.00 93.88 87 ASP A N 1
ATOM 649 C CA . ASP A 1 87 ? -1.320 6.636 -7.015 1.00 93.88 87 ASP A CA 1
ATOM 650 C C . ASP A 1 87 ? 0.202 6.527 -7.171 1.00 93.88 87 ASP A C 1
ATOM 652 O O . ASP A 1 87 ? 0.711 5.782 -8.013 1.00 93.88 87 ASP A O 1
ATOM 656 N N . VAL A 1 88 ? 0.935 7.320 -6.388 1.00 94.06 88 VAL A N 1
ATOM 657 C CA . VAL A 1 88 ? 2.403 7.309 -6.363 1.00 94.06 88 VAL A CA 1
ATOM 658 C C . VAL A 1 88 ? 2.871 6.138 -5.514 1.00 94.06 88 VAL A C 1
ATOM 660 O O . VAL A 1 88 ? 2.427 5.988 -4.375 1.00 94.06 88 VAL A O 1
ATOM 663 N N . ILE A 1 89 ? 3.800 5.338 -6.038 1.00 96.44 89 ILE A N 1
ATOM 664 C CA . ILE A 1 89 ? 4.340 4.198 -5.302 1.00 96.44 89 ILE A CA 1
ATOM 665 C C . ILE A 1 89 ? 5.272 4.684 -4.190 1.00 96.44 89 ILE A C 1
ATOM 667 O O . ILE A 1 89 ? 6.295 5.325 -4.440 1.00 96.44 89 ILE A O 1
ATOM 671 N N . SER A 1 90 ? 4.910 4.339 -2.956 1.00 95.50 90 SER A N 1
ATOM 672 C CA . SER A 1 90 ? 5.613 4.702 -1.724 1.00 95.50 90 SER A CA 1
ATOM 673 C C . SER A 1 90 ? 6.881 3.872 -1.528 1.00 95.50 90 SER A C 1
ATOM 675 O O . SER A 1 90 ? 7.938 4.399 -1.182 1.00 95.50 90 SER A O 1
ATOM 677 N N . VAL A 1 91 ? 6.772 2.556 -1.727 1.00 96.31 91 VAL A N 1
ATOM 678 C CA . VAL A 1 91 ? 7.869 1.591 -1.581 1.00 96.31 91 VAL A CA 1
ATOM 679 C C . VAL A 1 91 ? 7.724 0.455 -2.585 1.00 96.31 91 VAL A C 1
ATOM 681 O O . VAL A 1 91 ? 6.617 0.110 -3.000 1.00 96.31 91 VAL A O 1
ATOM 684 N N . CYS A 1 92 ? 8.851 -0.160 -2.922 1.00 96.81 92 CYS A N 1
ATOM 685 C CA . CYS A 1 92 ? 8.940 -1.326 -3.783 1.00 96.81 92 CYS A CA 1
ATOM 686 C C . CYS A 1 92 ? 9.310 -2.563 -2.959 1.00 96.81 92 CYS A C 1
ATOM 688 O O . CYS A 1 92 ? 10.189 -2.499 -2.097 1.00 96.81 92 CYS A O 1
ATOM 690 N N . CYS A 1 93 ? 8.644 -3.688 -3.223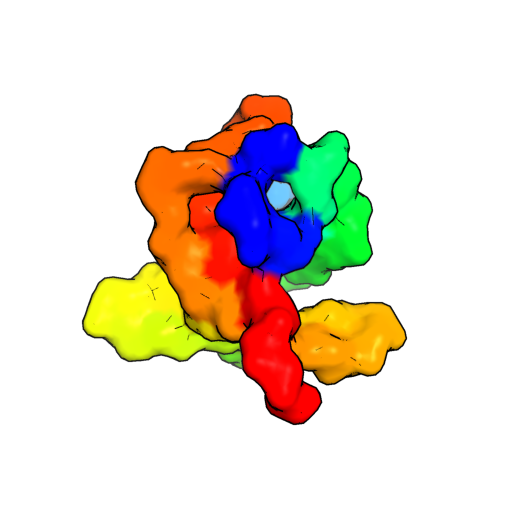 1.00 96.38 93 CYS A N 1
ATOM 691 C CA . CYS A 1 93 ? 8.720 -4.914 -2.433 1.00 96.38 93 CYS A CA 1
ATOM 692 C C . CYS A 1 93 ? 9.219 -6.095 -3.269 1.00 96.38 93 CYS A C 1
ATOM 694 O O . CYS A 1 93 ? 8.667 -6.407 -4.327 1.00 96.38 93 CYS A O 1
ATOM 696 N N . ARG A 1 94 ? 10.263 -6.775 -2.789 1.00 94.31 94 ARG A N 1
ATOM 697 C CA . ARG A 1 94 ? 10.878 -7.928 -3.459 1.00 94.31 94 ARG A CA 1
ATOM 698 C C . ARG A 1 94 ? 10.881 -9.145 -2.545 1.00 94.31 94 ARG A C 1
ATOM 700 O O . ARG A 1 94 ? 11.058 -9.017 -1.335 1.00 94.31 94 ARG A O 1
ATOM 707 N N . ASN A 1 95 ? 10.705 -10.323 -3.135 1.00 88.50 95 ASN A N 1
ATOM 708 C CA . ASN A 1 95 ? 10.969 -11.571 -2.438 1.00 88.50 95 ASN A CA 1
ATOM 709 C C . ASN A 1 95 ? 12.489 -11.757 -2.371 1.00 88.50 95 ASN A C 1
ATOM 711 O O . ASN A 1 95 ? 13.117 -12.084 -3.376 1.00 88.50 95 ASN A O 1
ATOM 715 N N . ASP A 1 96 ? 13.078 -11.499 -1.206 1.00 75.81 96 ASP A N 1
ATOM 716 C CA . ASP A 1 96 ? 14.515 -11.681 -0.982 1.00 75.81 96 ASP A CA 1
ATOM 717 C C . ASP A 1 96 ? 14.885 -13.141 -0.636 1.00 75.81 96 ASP A C 1
ATOM 719 O O . ASP A 1 96 ? 16.051 -13.418 -0.371 1.00 75.81 96 ASP A O 1
ATOM 723 N N . GLY A 1 97 ? 13.930 -14.082 -0.713 1.00 55.44 97 GLY A N 1
ATOM 724 C CA . GLY A 1 97 ? 14.190 -15.523 -0.662 1.00 55.44 97 GLY A CA 1
ATOM 725 C C . GLY A 1 97 ? 14.345 -16.095 0.745 1.00 55.44 97 GLY A C 1
ATOM 726 O O . GLY A 1 97 ? 15.305 -16.822 0.988 1.00 55.44 97 GLY A O 1
ATOM 727 N N . ASN A 1 98 ? 13.420 -15.773 1.653 1.00 44.91 98 ASN A N 1
ATOM 728 C CA . ASN A 1 98 ? 13.400 -16.389 2.983 1.00 44.91 98 ASN A CA 1
ATOM 729 C C . ASN A 1 98 ? 12.700 -17.752 2.974 1.00 44.91 98 ASN A C 1
ATOM 731 O O . ASN A 1 98 ? 11.608 -17.836 2.364 1.00 44.91 98 ASN A O 1
#

Sequence (98 aa):
SICPGYNYGIGNVIREGTTGNAQLNRWNVYDDSCNIVDGLLTTENPCTEGIFGCSPPPIIFNRYTNSFTGLIYSCRTDPASGTCGNDVISVCCRNDGN

Organism: Gymnopilus junonius (NCBI:txid109634)

Radius of gyration: 12.93 Å; chains: 1; bounding box: 33×26×28 Å